Protein AF-A0A2W4XC97-F1 (afdb_monomer_lite)

Secondary structure (DSSP, 8-state):
-HHHHHHHHHH-SSS---HHHHHHHHHHTT--GGGEEEETTEEEEPHHHHHHHHHHHHT-------

Radius of gyration: 11.28 Å; chains: 1; bounding box: 27×26×27 Å

Organism: NCBI:txid268141

pLDDT: mean 87.79, std 11.27, range [47.75, 97.44]

Foldseek 3Di:
DLVVQLVVLVPDPPDDDWQVSLQSNLVSLVHDNVQWDDDPGDIDGDPSSVVSVVCSVVVNRDPDDD

Sequence (66 aa):
SKQARLEGLLRQQQTQPCYLWIADLVTAAGGSPQDVELQGTEATLTQVGLALLTTVWAGEYDLSEE

Structure (mmCIF, N/CA/C/O backbone):
data_AF-A0A2W4XC97-F1
#
_entry.id   AF-A0A2W4XC97-F1
#
loop_
_atom_site.group_PDB
_atom_site.id
_atom_site.type_symbol
_atom_site.label_atom_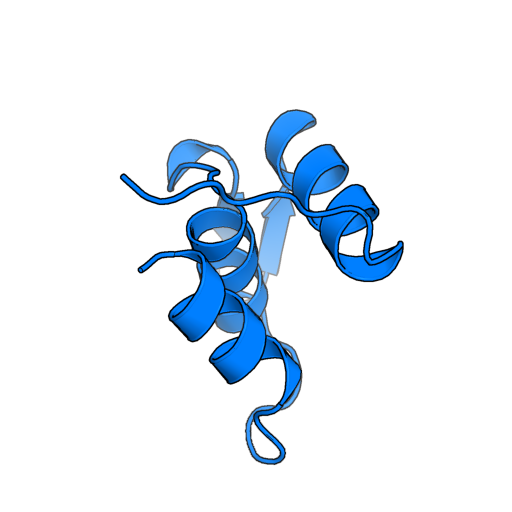id
_atom_site.label_alt_id
_atom_site.label_comp_id
_atom_site.label_asym_id
_atom_site.label_entity_id
_atom_site.label_seq_id
_atom_site.pdbx_PDB_ins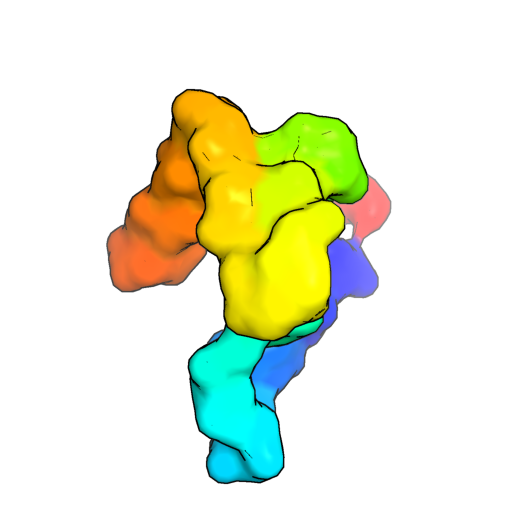_code
_atom_site.Cartn_x
_atom_site.Cartn_y
_atom_site.Cartn_z
_atom_site.occupancy
_atom_site.B_iso_or_equiv
_atom_site.auth_seq_id
_atom_site.auth_comp_id
_atom_site.auth_asym_id
_atom_site.auth_atom_id
_atom_site.pdbx_PDB_model_num
ATOM 1 N N . SER A 1 1 ? 17.274 0.411 1.388 1.00 82.56 1 SER A N 1
ATOM 2 C CA . SER A 1 1 ? 16.465 1.209 0.451 1.00 82.56 1 SER A CA 1
ATOM 3 C C . SER A 1 1 ? 14.984 0.894 0.641 1.00 82.56 1 SER A C 1
ATOM 5 O O . SER A 1 1 ? 14.653 -0.185 1.139 1.00 82.56 1 SER A O 1
ATOM 7 N N . LYS A 1 2 ? 14.087 1.819 0.266 1.00 84.50 2 LYS A N 1
ATOM 8 C CA . LYS A 1 2 ? 12.626 1.590 0.279 1.00 84.50 2 LYS A CA 1
ATO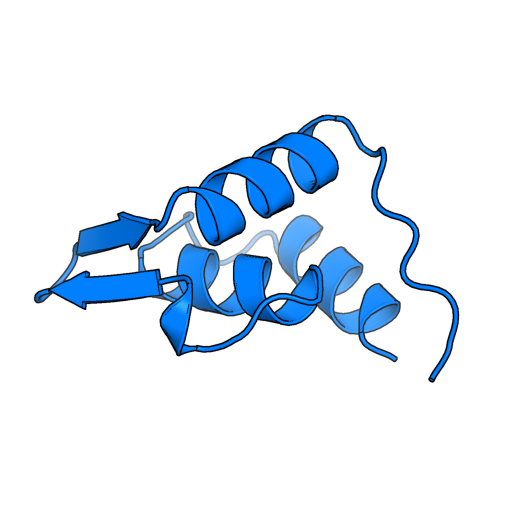M 9 C C . LYS A 1 2 ? 12.233 0.403 -0.613 1.00 84.50 2 LYS A C 1
ATOM 11 O O . LYS A 1 2 ? 11.429 -0.428 -0.200 1.00 84.50 2 LYS A O 1
ATOM 16 N N . GLN A 1 3 ? 12.911 0.245 -1.750 1.00 87.81 3 GLN A N 1
ATOM 17 C CA . GLN A 1 3 ? 12.703 -0.862 -2.683 1.00 87.81 3 GLN A CA 1
ATOM 18 C C . GLN A 1 3 ? 12.953 -2.245 -2.069 1.00 87.81 3 GLN A C 1
ATOM 20 O O . GLN A 1 3 ? 12.095 -3.117 -2.160 1.00 87.81 3 GLN A O 1
ATOM 25 N N . ALA A 1 4 ? 14.072 -2.442 -1.362 1.00 87.69 4 ALA A N 1
ATOM 26 C CA . ALA A 1 4 ? 14.350 -3.720 -0.703 1.00 87.69 4 ALA A CA 1
ATOM 27 C C . ALA A 1 4 ? 13.299 -4.067 0.371 1.00 87.69 4 ALA A C 1
ATOM 29 O O . ALA A 1 4 ? 12.943 -5.234 0.541 1.00 87.69 4 ALA A O 1
ATOM 30 N N . ARG A 1 5 ? 12.772 -3.056 1.080 1.00 88.69 5 ARG A N 1
ATOM 31 C CA . ARG A 1 5 ? 11.681 -3.243 2.051 1.00 88.69 5 ARG A CA 1
ATOM 32 C C . ARG A 1 5 ? 10.381 -3.636 1.351 1.00 88.69 5 ARG A C 1
ATOM 34 O O . ARG A 1 5 ? 9.729 -4.572 1.806 1.00 88.69 5 ARG A O 1
ATOM 41 N N . LEU A 1 6 ? 10.029 -2.957 0.259 1.00 90.62 6 LEU A N 1
ATOM 42 C CA . LEU A 1 6 ? 8.838 -3.259 -0.533 1.00 90.62 6 LEU A CA 1
ATOM 43 C C . LEU A 1 6 ? 8.890 -4.690 -1.087 1.00 90.62 6 LEU A C 1
ATOM 45 O O . LEU A 1 6 ? 7.963 -5.467 -0.878 1.00 90.62 6 LEU A O 1
ATOM 49 N N . GLU A 1 7 ? 10.008 -5.083 -1.700 1.00 89.69 7 GLU A N 1
ATOM 50 C CA . GLU A 1 7 ? 10.203 -6.452 -2.190 1.00 89.69 7 GLU A CA 1
ATOM 51 C C . GLU A 1 7 ? 10.138 -7.492 -1.065 1.00 89.69 7 GLU A C 1
ATOM 53 O O . GLU A 1 7 ? 9.567 -8.567 -1.248 1.00 89.69 7 GLU A O 1
ATOM 58 N N . GLY A 1 8 ? 10.690 -7.174 0.109 1.00 89.25 8 GLY A N 1
ATOM 59 C CA . GLY A 1 8 ? 10.584 -8.020 1.294 1.00 89.25 8 GLY A CA 1
ATOM 60 C C . GLY A 1 8 ? 9.131 -8.258 1.711 1.00 89.25 8 GLY A C 1
ATOM 61 O O . GLY A 1 8 ? 8.738 -9.407 1.903 1.00 89.25 8 GLY A O 1
ATOM 62 N N . LEU A 1 9 ? 8.323 -7.196 1.789 1.00 89.56 9 LEU A N 1
ATOM 63 C CA . LEU A 1 9 ? 6.899 -7.270 2.146 1.00 89.56 9 LEU A CA 1
ATOM 64 C C . LEU A 1 9 ? 6.070 -8.066 1.131 1.00 89.56 9 LEU A C 1
ATOM 66 O O . LEU A 1 9 ? 5.155 -8.783 1.532 1.00 89.56 9 LEU A O 1
ATOM 70 N N . LEU A 1 10 ? 6.398 -7.970 -0.161 1.00 88.69 10 LEU A N 1
ATOM 71 C CA . LEU A 1 10 ? 5.719 -8.714 -1.228 1.00 88.69 10 LEU A CA 1
ATOM 72 C C . LEU A 1 10 ? 6.098 -10.205 -1.254 1.00 88.69 10 LEU A C 1
ATOM 74 O O . LEU A 1 10 ? 5.304 -11.032 -1.698 1.00 88.69 10 LEU A O 1
ATOM 78 N N . ARG A 1 11 ? 7.303 -10.565 -0.788 1.00 87.31 11 ARG A N 1
ATOM 79 C CA . ARG A 1 11 ? 7.806 -11.954 -0.769 1.00 87.31 11 ARG A CA 1
ATOM 80 C C . ARG A 1 11 ? 7.536 -12.702 0.541 1.00 87.31 11 ARG A C 1
ATOM 82 O O . ARG A 1 11 ? 7.743 -13.915 0.586 1.00 87.31 11 ARG A O 1
ATOM 89 N N . GLN A 1 12 ? 7.121 -12.021 1.611 1.00 78.31 12 GLN A N 1
ATOM 90 C CA . GLN A 1 12 ? 6.863 -12.655 2.907 1.00 78.31 12 GLN A CA 1
ATOM 91 C C . GLN A 1 12 ? 5.730 -13.693 2.810 1.00 78.31 12 GLN A C 1
ATOM 93 O O . GLN A 1 12 ? 4.561 -13.357 2.680 1.00 78.31 12 GLN A O 1
ATOM 98 N N . GLN A 1 13 ? 6.083 -14.977 2.936 1.00 58.72 13 GLN A N 1
ATOM 99 C CA . GLN A 1 13 ? 5.143 -16.109 2.941 1.00 58.72 13 GLN A CA 1
ATOM 100 C C . GLN A 1 13 ? 4.318 -16.249 4.239 1.00 58.72 13 GLN A C 1
ATOM 102 O O . GLN A 1 13 ? 3.420 -17.086 4.286 1.00 58.72 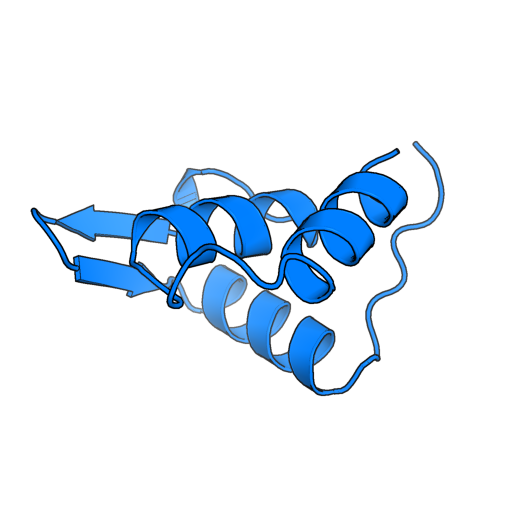13 GLN A O 1
A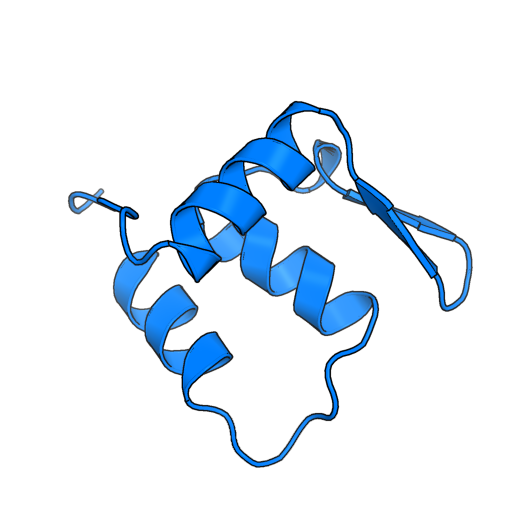TOM 107 N N . GLN A 1 14 ? 4.636 -15.505 5.308 1.00 53.03 14 GLN A N 1
ATOM 108 C CA . GLN A 1 14 ? 4.217 -15.854 6.680 1.00 53.03 14 GLN A CA 1
ATOM 109 C C . GLN A 1 14 ? 3.214 -14.909 7.352 1.00 53.03 14 GLN A C 1
ATOM 111 O O . GLN A 1 14 ? 2.703 -15.242 8.418 1.00 53.03 14 GLN A O 1
ATOM 116 N N . THR A 1 15 ? 2.858 -13.787 6.738 1.00 58.84 15 THR A N 1
ATOM 117 C CA . THR A 1 15 ? 1.835 -12.881 7.270 1.00 58.84 15 THR A CA 1
ATOM 118 C C . THR A 1 15 ? 0.677 -12.865 6.290 1.00 58.84 15 THR A C 1
ATOM 120 O O . THR A 1 15 ? 0.823 -12.401 5.162 1.00 58.84 15 THR A O 1
ATOM 123 N N . GLN A 1 16 ? -0.483 -13.394 6.696 1.00 68.50 16 GLN A N 1
ATOM 124 C CA . GLN A 1 16 ? -1.712 -13.088 5.969 1.00 68.50 16 GLN A CA 1
ATOM 125 C C . GLN A 1 16 ? -1.817 -11.559 5.844 1.00 68.50 16 GLN A C 1
ATOM 127 O O . GLN A 1 16 ? -1.572 -10.873 6.843 1.00 68.50 16 GLN A O 1
ATOM 132 N N . PRO A 1 17 ? -2.146 -11.023 4.655 1.00 77.19 17 PRO A N 1
ATOM 133 C CA . PRO A 1 17 ? -2.319 -9.591 4.471 1.00 77.19 17 PRO A CA 1
ATOM 134 C C . PRO A 1 17 ? -3.282 -9.056 5.531 1.00 77.19 17 PRO A C 1
ATOM 136 O O . PRO A 1 17 ? -4.415 -9.521 5.646 1.00 77.19 17 PRO A O 1
ATOM 139 N N . CYS A 1 18 ? -2.816 -8.111 6.337 1.00 88.25 18 CYS A N 1
ATOM 140 C CA . CYS A 1 18 ? -3.599 -7.479 7.390 1.00 88.25 18 CYS A CA 1
ATOM 141 C C . CYS A 1 18 ? -3.453 -5.958 7.314 1.00 88.25 18 CYS A C 1
ATOM 143 O O . CYS A 1 18 ? -2.632 -5.434 6.561 1.00 88.25 18 CYS A O 1
ATOM 145 N N . TYR A 1 19 ? -4.237 -5.240 8.114 1.00 91.25 19 TYR A N 1
ATOM 146 C CA . TYR A 1 19 ? -4.219 -3.777 8.164 1.00 91.25 19 TYR A CA 1
ATOM 147 C C . TYR A 1 19 ? -2.820 -3.195 8.450 1.00 91.25 19 TYR A C 1
ATOM 149 O O . TYR A 1 19 ? -2.449 -2.182 7.861 1.00 91.25 19 TYR A O 1
ATOM 157 N N . LEU A 1 20 ? -2.005 -3.869 9.274 1.00 91.38 20 LEU A N 1
ATOM 158 C CA . LEU A 1 20 ? -0.610 -3.476 9.525 1.00 91.38 20 LEU A CA 1
ATOM 159 C C . LEU A 1 20 ? 0.275 -3.684 8.293 1.00 91.38 20 LEU A C 1
ATOM 161 O O . LEU A 1 20 ? 1.059 -2.806 7.946 1.00 91.38 20 LEU A O 1
ATOM 165 N N . TRP A 1 21 ? 0.105 -4.813 7.598 1.00 91.62 21 TRP A N 1
ATOM 166 C CA . TRP A 1 21 ? 0.828 -5.083 6.355 1.00 91.62 21 TRP A CA 1
ATOM 167 C C . TRP A 1 21 ? 0.484 -4.053 5.274 1.00 91.62 21 TRP A C 1
ATOM 169 O O . TRP A 1 21 ? 1.382 -3.588 4.581 1.00 91.62 21 TRP A O 1
ATOM 179 N N . ILE A 1 22 ? -0.783 -3.633 5.169 1.00 92.12 22 ILE A N 1
ATOM 180 C CA . ILE A 1 22 ? -1.194 -2.569 4.241 1.00 92.12 22 ILE A CA 1
ATOM 181 C C . ILE A 1 22 ? -0.490 -1.244 4.570 1.00 92.12 22 ILE A C 1
ATOM 183 O O . ILE A 1 22 ? 0.043 -0.601 3.666 1.00 92.12 22 ILE A O 1
ATOM 187 N N . ALA A 1 23 ? -0.434 -0.850 5.846 1.00 93.44 23 ALA A N 1
ATOM 188 C CA . ALA A 1 23 ? 0.259 0.371 6.265 1.00 93.44 23 ALA A CA 1
ATOM 189 C C . ALA A 1 23 ? 1.767 0.333 5.959 1.00 93.44 23 ALA A C 1
ATOM 191 O O . ALA A 1 23 ? 2.336 1.302 5.440 1.00 93.44 23 ALA A O 1
ATOM 192 N N . ASP A 1 24 ? 2.408 -0.806 6.229 1.00 92.56 24 ASP A N 1
ATOM 193 C CA . ASP A 1 24 ? 3.817 -1.029 5.908 1.00 92.56 24 ASP A CA 1
ATOM 194 C C . ASP A 1 24 ? 4.076 -0.987 4.401 1.00 92.56 24 ASP A C 1
ATOM 196 O O . ASP A 1 24 ? 5.081 -0.417 3.966 1.00 92.56 2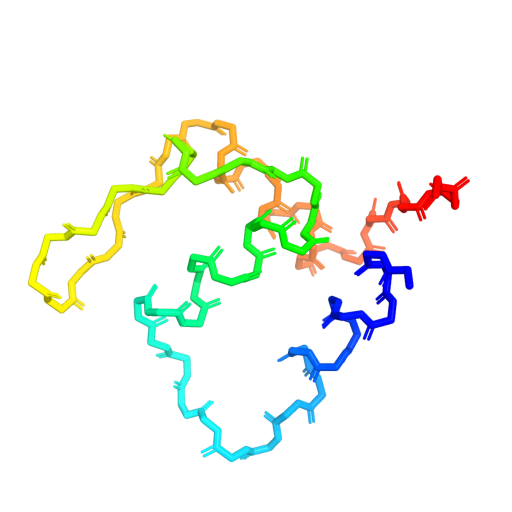4 ASP A O 1
ATOM 200 N N . LEU A 1 25 ? 3.167 -1.552 3.605 1.00 92.69 25 LEU A N 1
ATOM 201 C CA . LEU A 1 25 ? 3.283 -1.594 2.155 1.00 92.69 25 LEU A CA 1
ATOM 202 C C . LEU A 1 25 ? 3.172 -0.197 1.539 1.00 92.69 25 LEU A C 1
ATOM 204 O O . LEU A 1 25 ? 4.017 0.164 0.725 1.00 92.69 25 LEU A O 1
ATOM 208 N N . VAL A 1 26 ? 2.201 0.615 1.969 1.00 94.44 26 VAL A N 1
ATOM 209 C CA . VAL A 1 26 ? 2.050 2.009 1.509 1.00 94.44 26 VAL A CA 1
ATOM 210 C C . VAL A 1 26 ? 3.287 2.839 1.846 1.00 94.44 26 VAL A C 1
ATOM 212 O O . VAL A 1 26 ? 3.801 3.569 0.999 1.00 94.44 26 VAL A O 1
ATOM 215 N N . THR A 1 27 ? 3.822 2.681 3.058 1.00 93.06 27 THR A N 1
ATOM 216 C CA . THR A 1 27 ? 5.040 3.390 3.477 1.00 93.06 27 THR A CA 1
ATOM 217 C C . THR A 1 27 ? 6.255 2.939 2.660 1.00 93.06 27 THR A C 1
ATOM 219 O O . THR A 1 27 ? 7.066 3.756 2.220 1.00 93.06 27 THR A O 1
ATOM 222 N N . ALA A 1 28 ? 6.393 1.631 2.422 1.00 92.75 28 ALA A N 1
ATOM 223 C CA . ALA A 1 28 ? 7.472 1.082 1.607 1.00 92.75 28 ALA A CA 1
ATOM 224 C C . ALA A 1 28 ? 7.365 1.502 0.133 1.00 92.75 28 ALA A C 1
ATOM 226 O O . ALA A 1 28 ? 8.394 1.692 -0.506 1.00 92.75 28 ALA A O 1
ATOM 227 N N . ALA A 1 29 ? 6.147 1.719 -0.370 1.00 93.38 29 ALA A N 1
ATOM 228 C CA . ALA A 1 29 ? 5.855 2.233 -1.707 1.00 93.38 29 ALA A CA 1
ATOM 229 C C . ALA A 1 29 ? 6.151 3.734 -1.884 1.00 93.38 29 ALA A C 1
ATOM 231 O O . ALA A 1 29 ? 5.852 4.294 -2.932 1.00 93.38 29 ALA A O 1
ATOM 232 N N . GLY A 1 30 ? 6.734 4.400 -0.882 1.00 92.75 30 GLY A N 1
ATOM 233 C CA . GLY A 1 30 ? 7.072 5.824 -0.946 1.00 92.75 30 GLY A CA 1
ATOM 234 C C . GLY A 1 30 ? 6.000 6.753 -0.379 1.00 92.75 30 GLY A C 1
ATOM 235 O O . GLY A 1 30 ? 6.200 7.966 -0.392 1.00 92.75 30 GLY A O 1
ATOM 236 N N . GLY A 1 31 ? 4.909 6.202 0.155 1.00 93.38 31 GLY A N 1
ATOM 237 C CA . GLY A 1 31 ? 3.908 6.956 0.897 1.00 93.38 31 GLY A CA 1
ATOM 238 C C . GLY A 1 31 ? 4.359 7.335 2.305 1.00 93.38 31 GLY A C 1
ATOM 239 O O . GLY A 1 31 ? 5.485 7.076 2.741 1.00 93.38 31 GLY A O 1
ATOM 240 N N . SER A 1 32 ? 3.437 7.941 3.036 1.00 94.44 32 SER A N 1
ATOM 241 C CA . SER A 1 32 ? 3.607 8.388 4.412 1.00 94.44 32 SER A CA 1
ATOM 242 C C . SER A 1 32 ? 2.612 7.693 5.351 1.00 94.44 32 SER A C 1
ATOM 244 O O . SER A 1 32 ? 1.583 7.186 4.902 1.00 94.44 32 SER A O 1
ATOM 246 N N . PRO A 1 33 ? 2.838 7.727 6.677 1.00 92.19 33 PRO A N 1
ATOM 247 C CA . PRO A 1 33 ? 1.864 7.216 7.643 1.00 92.19 33 PRO A CA 1
ATOM 248 C C . PRO A 1 33 ? 0.496 7.915 7.598 1.00 92.19 33 PRO A C 1
ATOM 250 O O . PRO A 1 33 ? -0.456 7.398 8.160 1.00 92.19 33 PRO A O 1
ATOM 253 N N . GLN A 1 34 ? 0.390 9.090 6.966 1.00 95.19 34 GLN A N 1
ATOM 254 C CA . GLN A 1 34 ? -0.873 9.823 6.822 1.00 95.19 34 GLN A CA 1
ATOM 255 C C . GLN A 1 34 ? -1.730 9.280 5.671 1.00 95.19 34 GLN A C 1
ATOM 257 O O . GLN A 1 34 ? -2.917 9.581 5.597 1.00 95.19 34 GLN A O 1
ATOM 262 N N . ASP A 1 35 ? -1.143 8.469 4.787 1.00 96.88 35 ASP A N 1
ATOM 263 C CA . ASP A 1 35 ? -1.839 7.873 3.646 1.00 96.88 35 ASP A CA 1
ATOM 264 C C . ASP A 1 35 ? -2.648 6.623 4.024 1.00 96.88 35 ASP A C 1
ATOM 266 O O . ASP A 1 35 ? -3.390 6.083 3.196 1.00 96.88 35 ASP A O 1
ATOM 270 N N . VAL A 1 36 ? -2.526 6.182 5.282 1.00 95.88 36 VAL A N 1
ATOM 271 C CA . VAL A 1 36 ? -3.260 5.059 5.862 1.00 95.88 36 VAL A CA 1
ATOM 272 C C . VAL A 1 36 ? -3.765 5.435 7.250 1.00 95.88 36 VAL A C 1
ATOM 274 O O . VAL A 1 36 ? -2.986 5.699 8.161 1.00 95.88 36 VAL A O 1
ATOM 277 N N . GLU A 1 37 ? -5.076 5.391 7.438 1.00 95.94 37 GLU A N 1
ATOM 278 C CA . GLU A 1 37 ? -5.705 5.516 8.746 1.00 95.94 37 GLU A CA 1
ATOM 279 C C . GLU A 1 37 ? -6.016 4.125 9.305 1.00 95.94 37 GLU A C 1
ATOM 281 O O . GLU A 1 37 ? -6.700 3.322 8.667 1.00 95.94 37 GLU A O 1
ATOM 286 N N . LEU A 1 38 ? -5.512 3.831 10.504 1.00 93.81 38 LEU A N 1
ATOM 287 C CA . LEU A 1 38 ? -5.766 2.565 11.186 1.00 93.81 38 LEU A CA 1
ATOM 288 C C . LEU A 1 38 ? -6.889 2.730 12.208 1.00 93.81 38 LEU A C 1
ATOM 290 O O . LEU A 1 38 ? -6.762 3.501 13.160 1.00 93.81 38 LEU A O 1
ATOM 294 N N . GLN A 1 39 ? -7.963 1.959 12.044 1.00 92.38 39 GLN A N 1
ATOM 295 C CA . GLN A 1 39 ? -9.093 1.921 12.969 1.00 92.38 39 GLN A CA 1
ATOM 296 C C . GLN A 1 39 ? -9.308 0.481 13.441 1.00 92.38 39 GLN A C 1
ATOM 298 O O . GLN A 1 39 ? -9.884 -0.353 12.749 1.00 92.38 39 GLN A O 1
ATOM 303 N N . GLY A 1 40 ? -8.797 0.161 14.633 1.00 88.81 40 GLY A N 1
ATOM 304 C CA . GLY A 1 40 ? -8.846 -1.200 15.169 1.00 88.81 40 GLY A CA 1
ATOM 305 C C . GLY A 1 40 ? -8.101 -2.194 14.273 1.00 88.81 40 GLY A C 1
ATOM 306 O O . GLY A 1 40 ? -6.874 -2.155 14.208 1.00 88.81 40 GLY A O 1
ATOM 307 N N . THR A 1 41 ? -8.837 -3.091 13.612 1.00 90.81 41 THR A N 1
ATOM 308 C CA . THR A 1 41 ? -8.286 -4.095 12.682 1.00 90.81 41 THR A CA 1
ATOM 309 C C . THR A 1 41 ? -8.472 -3.728 11.210 1.00 90.81 41 THR A C 1
ATOM 311 O O . THR A 1 41 ? -8.300 -4.579 10.337 1.00 90.81 41 THR A O 1
ATOM 314 N N . GLU A 1 42 ? -8.842 -2.482 10.926 1.00 91.50 42 GLU A N 1
ATOM 315 C CA . GLU A 1 42 ? -9.096 -1.981 9.580 1.00 91.50 42 GLU A CA 1
ATOM 316 C C . GLU A 1 42 ? -8.062 -0.922 9.187 1.00 91.50 42 GLU A C 1
ATOM 318 O O . GLU A 1 42 ? -7.554 -0.172 10.025 1.00 91.50 42 GLU A O 1
ATOM 323 N N . ALA A 1 43 ? -7.750 -0.877 7.891 1.00 93.25 43 ALA A N 1
ATOM 324 C CA . ALA A 1 43 ? -6.933 0.157 7.273 1.00 93.25 43 ALA A CA 1
ATOM 325 C C . ALA A 1 43 ? -7.780 0.881 6.225 1.00 93.25 43 ALA A C 1
ATOM 327 O O . ALA A 1 43 ? -8.210 0.272 5.244 1.00 93.25 43 ALA A O 1
ATOM 328 N N . THR A 1 44 ? -7.999 2.176 6.429 1.00 95.88 44 THR A N 1
ATOM 329 C CA . THR A 1 44 ? -8.629 3.054 5.443 1.00 95.88 44 THR A CA 1
ATOM 330 C C . THR A 1 44 ? -7.537 3.815 4.710 1.00 95.88 44 THR A C 1
ATOM 332 O O . THR A 1 44 ? -6.677 4.437 5.326 1.00 95.88 44 THR A O 1
ATOM 335 N N . LEU A 1 45 ? -7.551 3.748 3.383 1.00 96.12 45 LEU A N 1
ATOM 336 C CA . LEU A 1 45 ? -6.555 4.409 2.547 1.00 96.12 45 LEU A CA 1
ATOM 337 C C . LEU A 1 45 ? -7.049 5.786 2.127 1.00 96.12 45 LEU A C 1
ATOM 339 O O . LEU A 1 45 ? -8.205 5.948 1.729 1.00 96.12 45 LEU A O 1
ATOM 343 N N . THR A 1 46 ? -6.145 6.762 2.124 1.00 97.44 46 THR A N 1
ATOM 344 C CA . THR A 1 46 ? -6.372 7.991 1.364 1.00 97.44 46 THR A CA 1
ATOM 345 C C . THR A 1 46 ? -6.330 7.684 -0.136 1.00 97.44 46 THR A C 1
ATOM 347 O O . THR A 1 46 ? -5.899 6.611 -0.572 1.00 97.44 46 THR A O 1
ATOM 350 N N . GLN A 1 47 ? -6.726 8.652 -0.966 1.00 97.19 47 GLN A N 1
ATOM 351 C CA . GLN A 1 47 ? -6.578 8.526 -2.418 1.00 97.19 47 GLN A CA 1
ATOM 352 C C . GLN A 1 47 ? -5.115 8.279 -2.830 1.00 97.19 47 GLN A C 1
ATOM 354 O O . GLN A 1 47 ? -4.863 7.514 -3.759 1.00 97.19 47 GLN A O 1
ATOM 359 N N . VAL A 1 48 ? -4.159 8.888 -2.120 1.00 96.50 48 VAL A N 1
ATOM 360 C CA . VAL A 1 48 ? -2.719 8.701 -2.351 1.00 96.50 48 VAL A CA 1
ATOM 361 C C . VAL A 1 48 ? -2.298 7.279 -1.981 1.00 96.50 48 VAL A C 1
ATOM 363 O O . VAL A 1 48 ? -1.693 6.597 -2.805 1.00 96.50 48 VAL A O 1
ATOM 366 N N . GLY A 1 49 ? -2.677 6.790 -0.795 1.00 96.38 49 GLY A N 1
ATOM 367 C CA . GLY A 1 49 ? -2.370 5.422 -0.363 1.00 96.38 49 GLY A CA 1
ATOM 368 C C . GLY A 1 49 ? -2.925 4.359 -1.317 1.00 96.38 49 GLY A C 1
ATOM 369 O O . GLY A 1 49 ? -2.226 3.408 -1.666 1.00 96.38 49 GLY A O 1
ATOM 370 N N . LEU A 1 50 ? -4.152 4.553 -1.812 1.00 96.75 50 LEU A N 1
ATOM 371 C CA . LEU A 1 50 ? -4.766 3.666 -2.802 1.00 96.75 50 LEU A CA 1
ATOM 372 C C . LEU A 1 50 ? -4.029 3.687 -4.151 1.00 96.75 50 LEU A C 1
ATOM 374 O O . LEU A 1 50 ? -3.819 2.630 -4.752 1.00 96.75 50 LEU A O 1
ATOM 378 N N . ALA A 1 51 ? -3.634 4.870 -4.630 1.00 96.25 51 ALA A N 1
ATOM 379 C CA . ALA A 1 51 ? -2.872 5.002 -5.870 1.00 96.25 51 ALA A CA 1
ATOM 380 C C . ALA A 1 51 ? -1.528 4.266 -5.771 1.00 96.25 51 ALA A C 1
ATOM 382 O O . ALA A 1 51 ? -1.202 3.474 -6.652 1.00 96.25 51 ALA A O 1
ATOM 383 N N . LEU A 1 52 ? -0.808 4.442 -4.657 1.00 95.25 52 LEU A N 1
ATOM 384 C CA . LEU A 1 52 ? 0.458 3.755 -4.399 1.00 95.25 52 LEU A CA 1
ATOM 385 C C . LEU A 1 52 ? 0.301 2.232 -4.405 1.00 95.25 52 LEU A C 1
ATOM 387 O O . LEU A 1 52 ? 1.072 1.543 -5.069 1.00 95.25 52 LEU A O 1
ATOM 391 N N . LEU A 1 53 ? -0.716 1.690 -3.726 1.00 93.94 53 LEU A N 1
ATOM 392 C CA . LEU A 1 53 ? -0.974 0.246 -3.762 1.00 93.94 53 LEU A CA 1
ATOM 393 C C . LEU A 1 53 ? -1.307 -0.259 -5.163 1.00 93.94 53 LEU A C 1
ATOM 395 O O . LEU A 1 53 ? -0.860 -1.338 -5.545 1.00 93.94 53 LEU A O 1
ATOM 399 N N . THR A 1 54 ? -2.056 0.524 -5.936 1.00 94.56 54 THR A N 1
ATOM 400 C CA . THR A 1 54 ? -2.394 0.170 -7.319 1.00 94.56 54 THR A CA 1
ATOM 401 C C . THR A 1 54 ? -1.129 0.061 -8.171 1.00 94.56 54 THR A C 1
ATOM 403 O O . THR A 1 54 ? -0.954 -0.938 -8.864 1.00 94.56 54 THR A O 1
ATOM 406 N N . THR A 1 55 ? -0.205 1.019 -8.054 1.00 94.19 55 THR A N 1
ATOM 407 C CA . THR A 1 55 ? 1.112 0.975 -8.709 1.00 94.19 55 THR A CA 1
ATOM 408 C C . THR A 1 55 ? 1.938 -0.232 -8.253 1.00 94.19 55 THR A C 1
ATOM 410 O O . THR A 1 55 ? 2.539 -0.918 -9.081 1.00 94.19 55 THR A O 1
ATOM 413 N N . VAL A 1 56 ? 1.932 -0.545 -6.951 1.00 92.50 56 VAL A N 1
ATOM 414 C CA . VAL A 1 56 ? 2.626 -1.723 -6.404 1.00 92.50 56 VAL A CA 1
ATOM 415 C C . VAL A 1 56 ? 2.085 -3.020 -7.007 1.00 92.50 56 VAL A C 1
ATOM 417 O O . VAL A 1 56 ? 2.868 -3.859 -7.449 1.00 92.50 56 VAL A O 1
ATOM 420 N N . TRP A 1 57 ? 0.763 -3.187 -7.070 1.00 90.31 57 TRP A N 1
ATOM 421 C CA . TRP A 1 57 ? 0.135 -4.382 -7.641 1.00 90.31 57 TRP A CA 1
ATOM 422 C C . TRP A 1 57 ? 0.283 -4.488 -9.157 1.00 90.31 57 TRP A C 1
ATOM 424 O O . TRP A 1 57 ? 0.370 -5.599 -9.674 1.00 90.31 57 TRP A O 1
ATOM 434 N N . ALA A 1 58 ? 0.349 -3.357 -9.859 1.00 92.06 58 ALA A N 1
ATOM 435 C CA . ALA A 1 58 ? 0.672 -3.321 -11.281 1.00 92.06 58 ALA A CA 1
ATOM 436 C C . ALA A 1 58 ? 2.146 -3.676 -11.562 1.00 92.06 58 ALA A C 1
ATOM 438 O O . ALA A 1 58 ? 2.502 -3.960 -12.703 1.00 92.06 58 ALA A O 1
ATOM 439 N N . GLY A 1 59 ? 3.005 -3.686 -10.533 1.00 90.00 59 GLY A N 1
ATOM 440 C CA . GLY A 1 59 ? 4.449 -3.861 -10.691 1.00 90.00 59 GLY A CA 1
ATOM 441 C C . GLY A 1 59 ? 5.144 -2.628 -11.276 1.00 90.00 59 GLY A C 1
ATOM 442 O O . GLY A 1 59 ? 6.269 -2.731 -11.750 1.00 90.00 59 GLY A O 1
ATOM 443 N N . GLU A 1 60 ? 4.484 -1.470 -11.243 1.00 90.00 60 GLU A N 1
ATOM 444 C CA . GLU A 1 60 ? 4.928 -0.212 -11.860 1.00 90.00 60 GLU A CA 1
ATOM 445 C C . GLU A 1 60 ? 5.631 0.719 -10.856 1.00 90.00 60 GLU A C 1
ATOM 447 O O . GLU A 1 60 ? 5.731 1.926 -11.065 1.00 90.00 60 GLU A O 1
ATOM 452 N N . TYR A 1 61 ? 6.085 0.183 -9.723 1.00 84.50 61 TYR A N 1
ATOM 453 C CA . TYR A 1 61 ? 6.753 0.969 -8.694 1.00 84.50 61 TYR A CA 1
ATOM 454 C C . TYR A 1 61 ? 8.222 1.205 -9.069 1.00 84.50 61 TYR A C 1
ATOM 456 O O . TYR A 1 61 ? 8.996 0.262 -9.223 1.00 84.50 61 TYR A O 1
ATOM 464 N N . ASP A 1 62 ? 8.615 2.474 -9.173 1.00 80.44 62 ASP A N 1
ATOM 465 C CA . ASP A 1 62 ? 10.010 2.887 -9.329 1.00 80.44 62 ASP A CA 1
ATOM 466 C C . ASP A 1 62 ? 10.421 3.702 -8.102 1.00 80.44 62 ASP A C 1
ATOM 468 O O . ASP A 1 62 ? 10.062 4.869 -7.937 1.00 80.44 62 ASP A O 1
ATOM 472 N N . LEU A 1 63 ? 11.116 3.036 -7.184 1.00 78.62 63 LEU A N 1
ATOM 473 C CA . LEU A 1 63 ? 11.637 3.633 -5.962 1.00 78.62 63 LEU A CA 1
ATOM 474 C C . LEU A 1 63 ? 13.132 3.874 -6.153 1.00 78.62 63 LEU A C 1
ATOM 476 O O . LEU A 1 63 ? 13.953 3.214 -5.514 1.00 78.62 63 LEU A O 1
ATOM 480 N N . SER A 1 64 ? 13.473 4.801 -7.052 1.00 67.62 64 SER A N 1
ATOM 481 C CA . SER A 1 64 ? 14.852 5.247 -7.269 1.00 67.62 64 SER A CA 1
ATOM 482 C C . SER A 1 64 ? 15.519 5.594 -5.933 1.00 67.62 64 SER A C 1
ATOM 484 O O . SER A 1 64 ? 14.906 6.266 -5.101 1.00 67.62 64 SER A O 1
ATOM 486 N N . GLU A 1 65 ? 16.745 5.109 -5.715 1.00 54.84 65 GLU A N 1
ATOM 487 C CA . GLU A 1 65 ? 17.461 5.212 -4.438 1.00 54.84 65 GLU A CA 1
ATOM 488 C C . GLU A 1 65 ? 17.605 6.668 -3.951 1.00 54.84 65 GLU A C 1
ATOM 490 O O . GLU A 1 65 ? 18.361 7.451 -4.522 1.00 54.84 65 GLU A O 1
ATOM 495 N N . GLU A 1 66 ? 16.914 6.998 -2.857 1.00 47.75 66 GLU A N 1
ATOM 496 C CA . GLU A 1 66 ? 17.417 7.918 -1.825 1.00 47.75 66 GLU A CA 1
ATOM 497 C C . GLU A 1 66 ? 18.006 7.109 -0.662 1.00 47.75 66 GLU A C 1
ATOM 499 O O . GLU A 1 66 ? 17.379 6.089 -0.257 1.00 47.75 66 GLU A O 1
#